Protein AF-A0A2E5HHD3-F1 (afdb_monomer_lite)

Structure (mmCIF, N/CA/C/O backbone):
data_AF-A0A2E5HHD3-F1
#
_entry.id   AF-A0A2E5HHD3-F1
#
loop_
_atom_site.group_PDB
_atom_site.id
_atom_site.type_symbol
_atom_site.label_atom_id
_atom_site.label_alt_id
_atom_site.label_comp_id
_atom_site.label_asym_id
_atom_site.label_entity_id
_atom_site.label_seq_id
_atom_site.pdbx_PDB_ins_code
_atom_site.Cartn_x
_atom_site.Cartn_y
_atom_site.Cartn_z
_atom_site.occupancy
_atom_site.B_iso_or_equiv
_atom_site.auth_seq_id
_atom_site.auth_comp_id
_atom_site.auth_asym_id
_atom_site.auth_atom_id
_atom_site.pdbx_PDB_model_num
ATOM 1 N N . MET A 1 1 ? -7.580 -8.513 5.729 1.00 60.53 1 MET A N 1
ATOM 2 C CA . MET A 1 1 ? -7.910 -9.322 6.922 1.00 60.53 1 MET A CA 1
ATOM 3 C C . MET A 1 1 ? -7.334 -8.693 8.180 1.00 60.53 1 MET A C 1
ATOM 5 O O . MET A 1 1 ? -8.120 -8.177 8.953 1.00 60.53 1 MET A O 1
ATOM 9 N N . THR A 1 2 ? -6.011 -8.595 8.335 1.00 68.81 2 THR A N 1
ATOM 10 C CA . THR A 1 2 ? -5.337 -8.067 9.544 1.00 68.81 2 THR A CA 1
ATOM 11 C C . THR A 1 2 ? -5.834 -6.692 10.011 1.00 68.81 2 THR A C 1
ATOM 13 O O . THR A 1 2 ? -6.089 -6.517 11.195 1.00 68.81 2 THR A O 1
ATOM 16 N N . ILE A 1 3 ? -6.049 -5.747 9.085 1.00 67.31 3 ILE A N 1
ATOM 17 C CA . ILE A 1 3 ? -6.552 -4.393 9.398 1.00 67.31 3 ILE A CA 1
ATOM 18 C C . ILE A 1 3 ? -8.020 -4.414 9.868 1.00 67.31 3 ILE A C 1
ATOM 20 O O . ILE A 1 3 ? -8.420 -3.641 10.738 1.00 67.31 3 ILE A O 1
ATOM 24 N N . CYS A 1 4 ? -8.834 -5.316 9.312 1.00 62.75 4 CYS A N 1
ATOM 25 C CA . CYS A 1 4 ? -10.230 -5.484 9.715 1.00 62.75 4 CYS A CA 1
ATOM 26 C C . CYS A 1 4 ? -10.314 -6.075 11.126 1.00 62.75 4 CYS A C 1
ATOM 28 O O . CYS A 1 4 ? -11.104 -5.598 11.934 1.00 62.75 4 CYS A O 1
ATOM 30 N N . THR A 1 5 ? -9.470 -7.067 11.439 1.00 65.81 5 THR A N 1
ATOM 31 C CA . THR A 1 5 ? -9.431 -7.702 12.763 1.00 65.81 5 THR A CA 1
ATOM 32 C C . THR A 1 5 ? -8.942 -6.741 13.839 1.00 65.81 5 THR A C 1
ATOM 34 O O . THR A 1 5 ? -9.554 -6.661 14.896 1.00 65.81 5 THR A O 1
ATOM 37 N N . SER A 1 6 ? -7.886 -5.967 13.573 1.00 64.50 6 SER A N 1
ATOM 38 C CA . SER A 1 6 ? -7.376 -4.973 14.526 1.00 64.50 6 SER A CA 1
ATOM 39 C C . SER A 1 6 ? -8.392 -3.875 14.824 1.00 64.50 6 SER A C 1
ATOM 41 O O . SER A 1 6 ? -8.491 -3.427 15.962 1.00 64.50 6 SER A O 1
ATOM 43 N N . LEU A 1 7 ? -9.171 -3.458 13.822 1.00 63.56 7 LEU A N 1
ATOM 44 C CA . LEU A 1 7 ? -10.168 -2.424 14.045 1.00 63.56 7 LEU A CA 1
ATOM 45 C C . LEU A 1 7 ? -11.451 -2.965 14.693 1.00 63.56 7 LEU A C 1
ATOM 47 O O . LEU A 1 7 ? -12.044 -2.279 15.520 1.00 63.56 7 LEU A O 1
ATOM 51 N N . ALA A 1 8 ? -11.827 -4.217 14.417 1.00 62.44 8 ALA A N 1
ATOM 52 C CA . ALA A 1 8 ? -12.852 -4.919 15.193 1.00 62.44 8 ALA A CA 1
ATOM 53 C C . ALA A 1 8 ? -12.463 -5.054 16.680 1.00 62.44 8 ALA A C 1
ATOM 55 O O . ALA A 1 8 ? -13.333 -5.083 17.544 1.00 62.44 8 ALA A O 1
ATOM 56 N N . LEU A 1 9 ? -11.159 -5.077 16.975 1.00 64.69 9 LEU A N 1
ATOM 57 C CA . LEU A 1 9 ? -10.601 -5.075 18.327 1.00 64.69 9 LEU A CA 1
ATOM 58 C C . LEU A 1 9 ? -10.485 -3.666 18.952 1.00 64.69 9 LEU A C 1
ATOM 60 O O . LEU A 1 9 ? -9.997 -3.543 20.071 1.00 64.69 9 LEU A O 1
ATOM 64 N N . GLY A 1 10 ? -10.910 -2.605 18.249 1.00 62.81 10 GLY A N 1
ATOM 65 C CA . GLY A 1 10 ? -10.882 -1.217 18.734 1.00 62.81 10 GLY A CA 1
ATOM 66 C C . GLY A 1 10 ? -9.527 -0.506 18.613 1.00 62.81 10 GLY A C 1
ATOM 67 O O . GLY A 1 10 ? -9.355 0.583 19.157 1.00 62.81 10 GLY A O 1
ATOM 68 N N . ILE A 1 11 ? -8.558 -1.095 17.908 1.00 62.47 11 ILE A N 1
ATOM 69 C CA . ILE A 1 11 ? -7.217 -0.523 17.727 1.00 62.47 11 ILE A CA 1
ATOM 70 C C . ILE A 1 11 ? -7.255 0.521 16.603 1.00 62.47 11 ILE A C 1
ATOM 72 O O . ILE A 1 11 ? -7.867 0.305 15.554 1.00 62.47 11 ILE A O 1
ATOM 76 N N . SER A 1 12 ? -6.574 1.653 16.811 1.00 66.56 12 SER A N 1
ATOM 77 C CA . SER A 1 12 ? -6.488 2.738 15.830 1.00 66.56 12 SER A CA 1
ATOM 78 C C . SER A 1 12 ? -5.977 2.230 14.477 1.00 66.56 12 SER A C 1
ATOM 80 O O . SER A 1 12 ? -4.943 1.563 14.384 1.00 66.56 12 SER A O 1
ATOM 82 N N . GLY A 1 13 ? -6.689 2.579 13.400 1.00 65.81 13 GLY A N 1
ATOM 83 C CA . GLY A 1 13 ? -6.385 2.154 12.029 1.00 65.81 13 GLY A CA 1
ATOM 84 C C . GLY A 1 13 ? -4.950 2.438 11.576 1.00 65.81 13 GLY A C 1
ATOM 85 O O . GLY A 1 13 ? -4.408 1.737 10.720 1.00 65.81 13 GLY A O 1
ATOM 86 N N . LYS A 1 14 ? -4.317 3.440 12.191 1.00 68.44 14 LYS A N 1
ATOM 87 C CA . LYS A 1 14 ? -2.946 3.868 11.915 1.00 68.44 14 LYS A CA 1
ATOM 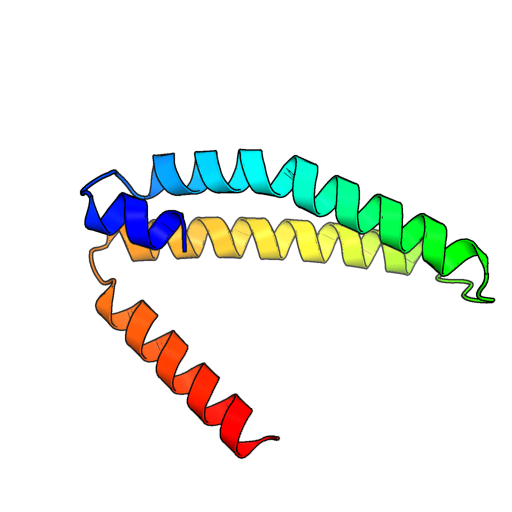88 C C . LYS A 1 14 ? -1.892 2.840 12.314 1.00 68.44 14 LYS A C 1
ATOM 90 O O . LYS A 1 14 ? -0.956 2.606 11.546 1.00 68.44 14 LYS A O 1
ATOM 95 N N . ASP A 1 15 ? -2.057 2.200 13.466 1.00 70.38 15 ASP A N 1
ATOM 96 C CA . ASP A 1 15 ? -1.105 1.197 13.953 1.00 70.38 15 ASP A CA 1
ATOM 97 C C . ASP A 1 15 ? -1.264 -0.124 13.202 1.00 70.38 15 ASP A C 1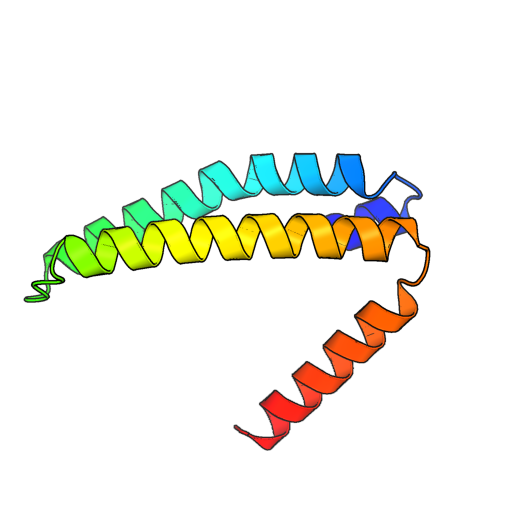
ATOM 99 O O . ASP A 1 15 ? -0.276 -0.736 12.793 1.00 70.38 15 ASP A O 1
ATOM 103 N N . ALA A 1 16 ? -2.506 -0.497 12.896 1.00 71.81 16 ALA A N 1
ATOM 104 C CA . ALA A 1 16 ? -2.816 -1.644 12.052 1.00 71.81 16 ALA A CA 1
ATOM 105 C C . ALA A 1 16 ? -2.195 -1.533 10.651 1.00 71.81 16 ALA A C 1
ATOM 107 O O . ALA A 1 16 ? -1.593 -2.485 10.147 1.00 71.81 16 ALA A O 1
ATOM 108 N N . ALA A 1 17 ? -2.307 -0.356 10.029 1.00 72.75 17 ALA A N 1
ATOM 109 C CA . ALA A 1 17 ? -1.716 -0.077 8.727 1.00 72.75 17 ALA A CA 1
ATOM 110 C C . ALA A 1 17 ? -0.186 -0.166 8.765 1.00 72.75 17 ALA A C 1
ATOM 112 O O . ALA A 1 17 ? 0.403 -0.801 7.892 1.00 72.75 17 ALA A O 1
ATOM 113 N N . LYS A 1 18 ? 0.459 0.406 9.792 1.00 76.50 18 LYS A N 1
ATOM 114 C CA . LYS A 1 18 ? 1.913 0.296 9.996 1.00 76.50 18 LYS A CA 1
ATOM 115 C C . LYS A 1 18 ? 2.366 -1.157 10.107 1.00 76.50 18 LYS A C 1
ATOM 117 O O . LYS A 1 18 ? 3.326 -1.541 9.443 1.00 76.50 18 LYS A O 1
ATOM 122 N N . PHE A 1 19 ? 1.664 -1.958 10.904 1.00 76.94 19 PHE A N 1
ATOM 123 C CA . PHE A 1 19 ? 1.980 -3.373 11.084 1.00 76.94 19 PHE A CA 1
ATOM 124 C C . PHE A 1 19 ? 1.827 -4.149 9.771 1.00 76.94 19 PHE A C 1
ATOM 126 O O . PHE A 1 19 ? 2.710 -4.911 9.384 1.00 76.94 19 PHE A 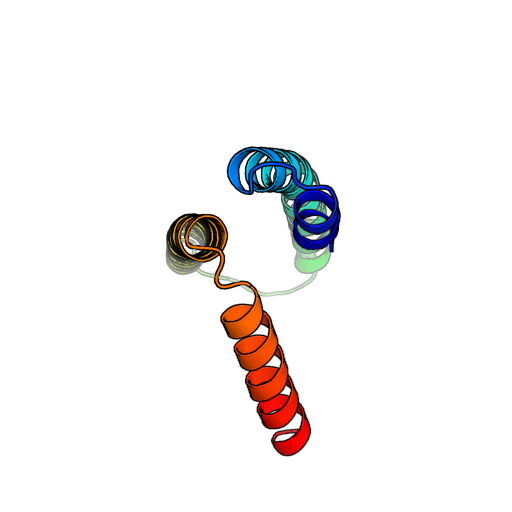O 1
ATOM 133 N N . SER A 1 20 ? 0.740 -3.893 9.036 1.00 80.19 20 SER A N 1
ATOM 134 C CA . SER A 1 20 ? 0.503 -4.503 7.728 1.00 80.19 20 SER A CA 1
ATOM 135 C C . SER A 1 20 ? 1.549 -4.088 6.694 1.00 80.19 20 SER A C 1
ATOM 137 O O . SER A 1 20 ? 1.921 -4.909 5.863 1.00 80.19 20 SER A O 1
ATOM 139 N N . PHE A 1 21 ? 2.043 -2.847 6.740 1.00 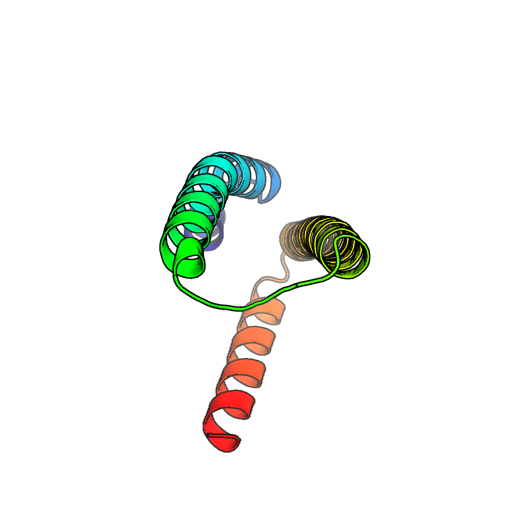79.88 21 PHE A N 1
ATOM 140 C CA . PHE A 1 21 ? 3.095 -2.368 5.844 1.00 79.88 21 PHE A CA 1
ATOM 141 C C . PHE A 1 21 ? 4.434 -3.046 6.147 1.00 79.88 21 PHE A C 1
ATOM 143 O O . PHE A 1 21 ? 5.105 -3.509 5.228 1.00 79.88 21 PHE A O 1
ATOM 150 N N . LEU A 1 22 ? 4.786 -3.181 7.432 1.00 82.75 22 LEU A N 1
ATOM 151 C CA . LEU A 1 22 ? 5.988 -3.902 7.861 1.00 82.75 22 LEU A CA 1
ATOM 152 C C . LEU A 1 22 ? 5.987 -5.357 7.382 1.00 82.75 22 LEU A C 1
ATOM 154 O O . LEU A 1 22 ? 7.031 -5.871 7.006 1.00 82.75 22 LEU A O 1
ATOM 158 N N . LEU A 1 23 ? 4.816 -5.999 7.385 1.00 84.38 23 LEU A N 1
ATOM 159 C CA . LEU A 1 23 ? 4.621 -7.375 6.924 1.00 84.38 23 LEU A CA 1
ATOM 160 C C . LEU A 1 23 ? 4.585 -7.468 5.386 1.00 84.38 23 LEU A C 1
ATOM 162 O O . LEU A 1 23 ? 5.076 -8.433 4.803 1.00 84.38 23 LEU A O 1
ATOM 166 N N . ALA A 1 24 ? 4.051 -6.446 4.714 1.00 83.88 24 ALA A N 1
ATOM 167 C CA . ALA A 1 24 ? 3.991 -6.379 3.259 1.00 83.88 24 ALA A CA 1
ATOM 168 C C . ALA A 1 24 ? 5.377 -6.218 2.619 1.00 83.88 24 ALA A C 1
ATOM 170 O O . ALA A 1 24 ? 5.620 -6.815 1.578 1.00 83.88 24 ALA A O 1
ATOM 171 N N . ILE A 1 25 ? 6.302 -5.470 3.232 1.00 86.62 25 ILE A N 1
ATOM 172 C CA . ILE A 1 25 ? 7.664 -5.276 2.702 1.00 86.62 25 ILE A CA 1
ATOM 173 C C . ILE A 1 25 ? 8.390 -6.612 2.429 1.00 86.62 25 ILE A C 1
ATOM 175 O O . ILE A 1 25 ? 8.795 -6.821 1.283 1.00 86.62 25 ILE A O 1
ATOM 179 N N . PRO A 1 26 ? 8.558 -7.537 3.399 1.00 84.75 26 PRO A N 1
ATOM 180 C CA . PRO A 1 26 ? 9.228 -8.811 3.156 1.00 84.75 26 PRO A CA 1
ATOM 181 C C . PRO A 1 26 ? 8.420 -9.725 2.229 1.00 84.75 26 PRO A C 1
ATOM 183 O O . PRO A 1 26 ? 9.013 -10.413 1.403 1.00 84.75 26 PRO A O 1
ATOM 186 N N . ALA A 1 27 ? 7.085 -9.701 2.304 1.00 87.94 27 ALA A N 1
ATOM 187 C CA . ALA A 1 27 ? 6.230 -10.507 1.434 1.00 87.94 27 ALA A CA 1
ATOM 188 C C . ALA A 1 27 ? 6.333 -10.082 -0.042 1.00 87.94 27 ALA A C 1
ATOM 190 O O . ALA A 1 27 ? 6.563 -10.919 -0.911 1.00 87.94 27 ALA A O 1
ATOM 191 N N . ILE A 1 28 ? 6.217 -8.780 -0.325 1.00 86.31 28 ILE A N 1
ATOM 192 C CA . ILE A 1 28 ? 6.335 -8.209 -1.674 1.00 86.31 28 ILE A CA 1
ATOM 193 C C . ILE A 1 28 ? 7.761 -8.383 -2.194 1.00 86.31 28 ILE A C 1
ATOM 195 O O . ILE A 1 28 ? 7.942 -8.764 -3.347 1.00 86.31 28 ILE A O 1
ATOM 199 N N . SER A 1 29 ? 8.773 -8.151 -1.354 1.00 84.94 29 SER A N 1
ATOM 200 C CA . SER A 1 29 ? 10.175 -8.327 -1.755 1.00 84.94 29 SER A CA 1
ATOM 201 C C . SER A 1 29 ? 10.481 -9.789 -2.087 1.00 84.94 29 SER A C 1
ATOM 203 O O . SER A 1 29 ? 11.114 -10.061 -3.102 1.00 84.94 29 SER A O 1
ATOM 205 N N . GLY A 1 30 ? 9.989 -10.736 -1.281 1.00 86.19 30 GLY A N 1
ATOM 206 C CA . GLY A 1 30 ? 10.121 -12.168 -1.546 1.00 86.19 30 GLY A CA 1
ATOM 207 C C . GLY A 1 30 ? 9.390 -12.603 -2.817 1.00 86.19 30 GLY A C 1
ATOM 208 O O . GLY A 1 30 ? 9.980 -13.282 -3.652 1.00 86.19 30 GLY A O 1
ATOM 209 N N . ALA A 1 31 ? 8.142 -12.166 -3.006 1.00 85.44 31 ALA A N 1
ATOM 210 C CA . ALA A 1 31 ? 7.363 -12.458 -4.210 1.00 85.44 31 ALA A CA 1
ATOM 211 C C . ALA A 1 31 ? 8.010 -11.872 -5.475 1.00 85.44 31 ALA A C 1
ATOM 213 O O . ALA A 1 31 ? 8.116 -12.559 -6.487 1.00 85.44 31 ALA A O 1
ATOM 214 N N . GLY A 1 32 ? 8.498 -10.630 -5.404 1.00 84.19 32 GLY A N 1
ATOM 215 C CA . GLY A 1 32 ? 9.218 -9.982 -6.498 1.00 84.19 32 GLY A CA 1
ATOM 216 C C . GLY A 1 32 ? 10.524 -10.697 -6.842 1.00 84.19 32 GLY A C 1
ATOM 217 O O . GLY A 1 32 ? 10.817 -10.892 -8.018 1.00 84.19 32 GLY A O 1
ATOM 218 N N . LEU A 1 33 ? 11.279 -11.149 -5.835 1.00 84.19 33 LEU A N 1
ATOM 219 C CA . LEU A 1 33 ? 12.502 -11.925 -6.045 1.00 84.19 33 LEU A CA 1
ATOM 220 C C . LEU A 1 33 ? 12.199 -13.277 -6.706 1.00 84.19 33 LEU A C 1
ATOM 222 O O . LEU A 1 33 ? 12.885 -13.660 -7.649 1.00 84.19 33 LEU A O 1
ATOM 226 N N . LEU A 1 34 ? 11.151 -13.970 -6.254 1.00 84.38 34 LEU A N 1
ATOM 227 C CA . LEU A 1 34 ? 10.718 -15.244 -6.826 1.00 84.38 34 LEU A CA 1
ATOM 228 C C . LEU A 1 34 ? 10.281 -15.080 -8.289 1.00 84.38 34 LEU A C 1
ATOM 230 O O . LEU A 1 34 ? 10.725 -15.830 -9.151 1.00 84.38 34 LEU A O 1
ATOM 234 N N . MET A 1 35 ? 9.479 -14.052 -8.579 1.00 79.56 35 MET A N 1
ATOM 235 C CA . MET A 1 35 ? 9.006 -13.739 -9.929 1.00 79.56 35 MET A CA 1
ATOM 236 C C . MET A 1 35 ? 10.157 -13.334 -10.861 1.00 79.56 35 MET A C 1
ATOM 238 O O . MET A 1 35 ? 10.179 -13.724 -12.024 1.00 79.56 35 MET A O 1
ATOM 242 N N . ALA A 1 36 ? 11.156 -12.611 -10.347 1.00 76.31 36 ALA A N 1
ATOM 243 C CA . ALA A 1 36 ? 12.358 -12.266 -11.101 1.00 76.31 36 ALA A CA 1
ATOM 244 C C . ALA A 1 36 ? 13.245 -13.489 -11.401 1.00 76.31 36 ALA A C 1
ATOM 246 O O . ALA A 1 36 ? 13.889 -13.532 -12.449 1.00 76.31 36 ALA A O 1
ATOM 247 N N . LEU A 1 37 ? 13.295 -14.476 -10.500 1.00 77.75 37 LEU A N 1
ATOM 248 C CA . LEU A 1 37 ? 13.993 -15.744 -10.737 1.00 77.75 37 LEU A CA 1
ATOM 249 C C . LEU A 1 37 ? 13.258 -16.611 -11.767 1.00 77.75 37 LEU A C 1
ATOM 251 O O . LEU A 1 37 ? 13.917 -17.205 -12.616 1.00 77.75 37 LEU A O 1
ATOM 255 N N . ASP A 1 38 ? 11.926 -16.629 -11.729 1.00 74.06 38 ASP A N 1
ATOM 256 C CA . ASP A 1 38 ? 11.070 -17.358 -12.674 1.00 74.06 38 ASP A CA 1
ATOM 257 C C . ASP A 1 38 ? 11.129 -16.756 -14.095 1.00 74.06 38 ASP A C 1
ATOM 259 O O . ASP A 1 38 ? 11.291 -17.464 -15.089 1.00 74.06 38 ASP A O 1
ATOM 263 N N . MET A 1 39 ? 11.147 -15.421 -14.206 1.00 67.81 39 MET A N 1
ATOM 264 C CA . MET A 1 39 ? 11.225 -14.705 -15.488 1.00 67.81 39 MET A CA 1
ATOM 265 C C . MET A 1 39 ? 12.570 -14.835 -16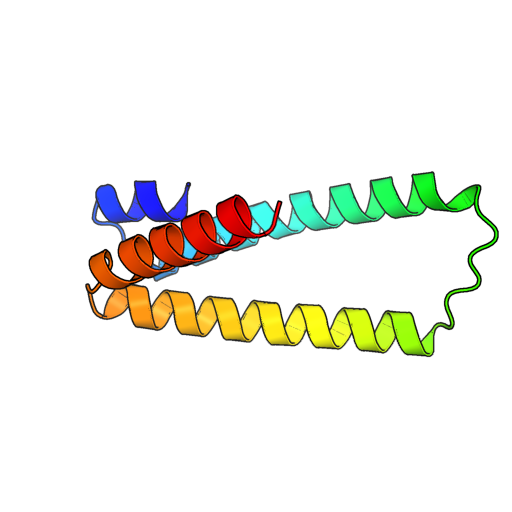.223 1.00 67.81 39 MET A C 1
ATOM 267 O O . MET A 1 39 ? 12.632 -14.524 -17.414 1.00 67.81 39 MET A O 1
ATOM 271 N N . LYS A 1 40 ? 13.645 -15.315 -15.577 1.00 58.91 40 LYS A N 1
ATOM 272 C CA . LYS A 1 40 ? 14.971 -15.476 -16.215 1.00 58.91 40 LYS A CA 1
ATOM 273 C C . LYS A 1 40 ? 14.987 -16.448 -17.406 1.00 58.91 40 LYS A C 1
ATOM 275 O O . LYS A 1 40 ? 15.960 -16.440 -18.155 1.00 58.91 40 LYS A O 1
ATOM 280 N N . GLY A 1 41 ? 13.946 -17.264 -17.595 1.00 59.00 41 GLY A N 1
ATOM 281 C CA . GLY A 1 41 ? 13.810 -18.180 -18.734 1.00 59.00 41 GLY A CA 1
ATOM 282 C C . GLY A 1 41 ? 13.095 -17.611 -19.971 1.00 59.00 41 GLY A C 1
ATOM 283 O O . GLY A 1 41 ? 13.051 -18.292 -20.993 1.00 59.00 41 GLY A O 1
ATOM 284 N N . GLY A 1 42 ? 12.520 -16.403 -19.909 1.00 59.06 42 GLY A N 1
ATOM 285 C CA . GLY A 1 42 ? 11.689 -15.838 -20.982 1.00 59.06 42 GLY A CA 1
ATOM 286 C C . GLY A 1 42 ? 12.359 -14.687 -21.752 1.00 59.06 42 GLY A C 1
ATOM 287 O O . GLY A 1 42 ? 12.999 -13.835 -21.133 1.00 59.06 42 GLY A O 1
ATOM 288 N N . PRO A 1 43 ? 12.187 -14.582 -23.086 1.00 53.56 43 PRO A N 1
ATOM 289 C CA . PRO A 1 43 ? 12.725 -13.489 -23.895 1.00 53.56 43 PRO A CA 1
ATOM 290 C C . PRO A 1 43 ? 11.850 -12.239 -23.735 1.00 53.56 43 PRO A C 1
ATOM 292 O O . PRO A 1 43 ? 11.104 -11.860 -24.632 1.00 53.56 43 PRO A O 1
ATOM 295 N N . ILE A 1 44 ? 11.897 -11.605 -22.567 1.00 60.94 44 ILE A N 1
ATOM 296 C CA . ILE A 1 44 ? 11.105 -10.407 -22.285 1.00 60.94 44 ILE A CA 1
ATOM 297 C C . ILE A 1 44 ? 12.080 -9.256 -22.060 1.00 60.94 44 ILE A C 1
ATOM 299 O O . ILE A 1 44 ? 12.518 -8.981 -20.945 1.00 60.94 44 ILE A O 1
ATOM 303 N N . SER A 1 45 ? 12.455 -8.587 -23.150 1.00 63.03 45 SER A N 1
ATOM 304 C CA . SER A 1 45 ? 13.201 -7.329 -23.089 1.00 63.03 45 SER A CA 1
ATOM 305 C C . SER A 1 45 ? 12.235 -6.217 -22.677 1.00 63.03 45 SER A C 1
ATOM 307 O O . SER A 1 45 ? 11.740 -5.460 -23.507 1.00 63.03 45 SER A O 1
ATOM 309 N N . ILE A 1 46 ? 11.882 -6.169 -21.389 1.00 69.38 46 ILE A N 1
ATOM 310 C CA . ILE A 1 46 ? 11.137 -5.034 -20.843 1.00 69.38 46 ILE A CA 1
ATOM 311 C C . ILE A 1 46 ? 12.119 -3.857 -20.800 1.00 69.38 46 ILE A C 1
ATOM 313 O O . ILE A 1 46 ? 13.140 -3.950 -20.110 1.00 69.38 46 ILE A O 1
ATOM 317 N N . PRO A 1 47 ? 11.866 -2.751 -21.518 1.00 77.75 47 PRO A N 1
ATOM 318 C CA . PRO A 1 47 ? 12.744 -1.596 -21.470 1.00 77.75 47 PRO A CA 1
ATOM 319 C C . PRO A 1 47 ? 12.780 -1.035 -20.045 1.00 77.75 47 PRO A C 1
ATOM 321 O O . PRO A 1 47 ? 11.746 -0.867 -19.392 1.00 77.75 47 PRO A O 1
ATOM 324 N N . ILE A 1 48 ? 13.986 -0.708 -19.572 1.00 77.50 48 ILE A N 1
ATOM 325 C CA . ILE A 1 48 ? 14.240 -0.193 -18.213 1.00 77.50 48 ILE A CA 1
ATOM 326 C C . ILE A 1 48 ? 13.339 1.010 -17.882 1.00 77.50 48 ILE A C 1
ATOM 328 O O . ILE A 1 48 ? 12.902 1.174 -16.744 1.00 77.50 48 ILE A O 1
ATOM 332 N N . THR A 1 49 ? 12.994 1.815 -18.886 1.00 81.81 49 THR A N 1
ATOM 333 C CA . THR A 1 49 ? 12.071 2.950 -18.783 1.00 81.81 49 THR A CA 1
ATOM 334 C C . THR A 1 49 ? 10.667 2.547 -18.328 1.00 81.81 49 THR A C 1
ATOM 336 O O . THR A 1 49 ? 10.099 3.210 -17.462 1.00 81.81 49 THR A O 1
ATOM 339 N N . GLN A 1 50 ? 10.107 1.456 -18.861 1.00 83.50 50 GLN A N 1
ATOM 340 C CA . GLN A 1 50 ? 8.792 0.959 -18.439 1.00 83.50 50 GLN A CA 1
ATOM 341 C C . GLN A 1 50 ? 8.846 0.361 -17.035 1.00 83.50 50 GLN A C 1
ATOM 343 O O . GLN A 1 50 ? 7.924 0.581 -16.254 1.00 83.50 50 GLN A O 1
ATOM 348 N N . LEU A 1 51 ? 9.937 -0.325 -16.683 1.00 82.06 51 LEU A N 1
ATOM 349 C CA . LEU A 1 51 ? 10.108 -0.880 -15.341 1.00 82.06 51 LEU A CA 1
ATOM 350 C C . LEU A 1 51 ? 10.182 0.228 -14.279 1.00 82.06 51 LEU A C 1
ATOM 352 O O . LEU A 1 51 ? 9.513 0.142 -13.252 1.00 82.06 51 LEU A O 1
ATOM 356 N N . MET A 1 52 ? 10.927 1.304 -14.550 1.00 83.38 52 MET A N 1
ATOM 357 C CA . MET A 1 52 ? 10.985 2.482 -13.678 1.00 83.38 52 MET A CA 1
ATOM 358 C C . MET A 1 52 ? 9.627 3.182 -13.557 1.00 83.38 52 MET A C 1
ATOM 360 O O . MET A 1 52 ? 9.205 3.511 -12.449 1.00 83.38 52 MET A O 1
ATOM 364 N N . ALA A 1 53 ? 8.903 3.363 -14.666 1.00 87.94 53 ALA A N 1
ATOM 365 C CA . ALA A 1 53 ? 7.569 3.961 -14.641 1.00 87.94 53 ALA A CA 1
ATOM 366 C C . ALA A 1 53 ? 6.563 3.103 -13.848 1.00 87.94 53 ALA A C 1
ATOM 368 O O . ALA A 1 53 ? 5.802 3.626 -13.029 1.00 87.94 53 ALA A O 1
ATOM 369 N N . ALA A 1 54 ? 6.589 1.7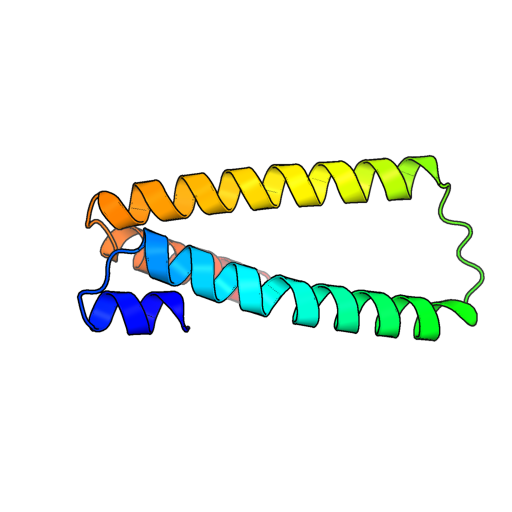80 -14.030 1.00 85.50 54 ALA A N 1
ATOM 370 C CA . ALA A 1 54 ? 5.769 0.840 -13.271 1.00 85.50 54 ALA A CA 1
ATOM 371 C C . ALA A 1 54 ? 6.106 0.883 -11.772 1.00 85.50 54 ALA A C 1
ATOM 373 O O . ALA A 1 54 ? 5.207 0.957 -10.937 1.00 85.50 54 ALA A O 1
ATOM 374 N N . PHE A 1 55 ? 7.391 0.934 -11.419 1.00 86.25 55 PHE A N 1
ATOM 375 C CA . PHE A 1 55 ? 7.827 1.016 -10.028 1.00 86.25 55 PHE A CA 1
ATOM 376 C C . PHE A 1 55 ? 7.337 2.302 -9.345 1.00 86.25 55 PHE A C 1
ATOM 378 O O . PHE A 1 55 ? 6.726 2.251 -8.277 1.00 86.25 55 PHE A O 1
ATOM 385 N N . ILE A 1 56 ? 7.532 3.457 -9.991 1.00 92.00 56 ILE A N 1
ATOM 386 C CA . ILE A 1 56 ? 7.116 4.765 -9.463 1.00 92.00 56 ILE A CA 1
ATOM 387 C C . ILE A 1 56 ? 5.591 4.861 -9.366 1.00 92.00 56 ILE A C 1
ATOM 389 O O . ILE A 1 56 ? 5.065 5.346 -8.359 1.00 92.00 56 ILE A O 1
ATOM 393 N N . SER A 1 57 ? 4.872 4.395 -10.390 1.00 91.81 57 SER A N 1
ATOM 394 C CA . SER A 1 57 ? 3.406 4.412 -10.392 1.00 91.81 57 SER A CA 1
ATOM 395 C C . SER A 1 57 ? 2.839 3.519 -9.290 1.00 91.81 57 SER A C 1
ATOM 397 O O . SER A 1 57 ? 2.004 3.981 -8.514 1.00 91.81 57 SER A O 1
ATOM 399 N N . SER A 1 58 ? 3.352 2.296 -9.132 1.00 87.44 58 SER A N 1
ATOM 400 C CA . SER A 1 58 ? 2.899 1.368 -8.096 1.00 87.44 58 SER A CA 1
ATOM 401 C C . SER A 1 58 ? 3.211 1.886 -6.690 1.00 87.44 58 SER A C 1
ATOM 403 O O . SER A 1 58 ? 2.369 1.786 -5.797 1.00 87.44 58 SER A O 1
ATOM 405 N N . PHE A 1 59 ? 4.381 2.502 -6.490 1.00 86.94 59 PHE A N 1
ATOM 406 C CA . PHE A 1 59 ? 4.736 3.142 -5.223 1.00 86.94 59 PHE A CA 1
ATOM 407 C C . PHE A 1 59 ? 3.802 4.315 -4.893 1.00 86.94 59 PHE A C 1
ATOM 409 O O . PHE A 1 59 ? 3.269 4.403 -3.785 1.00 86.94 59 PHE A O 1
ATOM 416 N N . SER A 1 60 ? 3.550 5.189 -5.869 1.00 91.94 60 SER A N 1
ATOM 417 C CA . SER A 1 60 ? 2.701 6.372 -5.690 1.00 91.94 60 SER A CA 1
ATOM 418 C C . SER A 1 60 ? 1.246 5.989 -5.420 1.00 91.94 60 SER A C 1
ATOM 420 O O . SER A 1 60 ? 0.648 6.461 -4.452 1.00 91.94 60 SER A O 1
ATOM 422 N N . VAL A 1 61 ? 0.681 5.088 -6.231 1.00 92.62 61 VAL A N 1
ATOM 423 C CA . VAL A 1 61 ? -0.695 4.594 -6.071 1.00 92.62 61 VAL A CA 1
ATOM 424 C C . VAL A 1 61 ? -0.849 3.844 -4.750 1.00 92.62 61 VAL A C 1
ATOM 426 O O . VAL A 1 61 ? -1.843 4.052 -4.053 1.00 92.62 61 VAL A O 1
ATOM 429 N N . GLY A 1 62 ? 0.137 3.032 -4.360 1.00 87.38 62 GLY A N 1
ATOM 430 C CA . GLY A 1 62 ? 0.143 2.336 -3.075 1.00 87.38 62 GLY A CA 1
ATOM 431 C C . GLY A 1 62 ? 0.114 3.300 -1.886 1.00 87.38 62 GLY A C 1
ATOM 432 O O . GLY A 1 62 ? -0.714 3.147 -0.987 1.00 87.38 62 GLY A O 1
ATOM 433 N N . TYR A 1 63 ? 0.956 4.339 -1.904 1.00 85.44 63 TYR A N 1
ATOM 434 C CA . TYR A 1 63 ? 0.995 5.348 -0.842 1.00 85.44 63 TYR A CA 1
ATOM 435 C C . TYR A 1 63 ? -0.305 6.159 -0.752 1.00 85.44 63 TYR A C 1
ATOM 437 O O . TYR A 1 63 ? -0.852 6.345 0.339 1.00 85.44 63 TYR A O 1
ATOM 445 N N . ILE A 1 64 ? -0.832 6.610 -1.895 1.00 88.25 64 ILE A N 1
ATOM 446 C CA . ILE A 1 64 ? -2.097 7.353 -1.960 1.00 88.25 64 ILE A CA 1
ATOM 447 C C . ILE A 1 64 ? -3.243 6.489 -1.432 1.00 88.25 64 ILE A C 1
ATOM 449 O O . ILE A 1 64 ? -3.991 6.944 -0.567 1.00 88.25 64 ILE A O 1
ATOM 453 N N . SER A 1 65 ? -3.340 5.239 -1.892 1.00 85.81 65 SER A N 1
ATOM 454 C CA . SER A 1 65 ? -4.379 4.296 -1.464 1.00 85.81 65 SER A CA 1
ATOM 455 C C . SER A 1 65 ? -4.330 4.055 0.040 1.00 85.81 65 SER A C 1
ATOM 457 O O . SER A 1 65 ? -5.370 4.059 0.694 1.00 85.81 65 SER A O 1
ATOM 459 N N . LEU A 1 66 ? -3.130 3.920 0.613 1.00 81.44 66 LEU A N 1
ATOM 460 C CA . LEU A 1 66 ? -2.958 3.746 2.052 1.00 81.44 66 LEU A CA 1
ATOM 461 C C . LEU A 1 66 ? -3.441 4.970 2.836 1.00 81.44 66 LEU A C 1
ATOM 463 O O . LEU A 1 66 ? -4.190 4.829 3.802 1.00 81.44 66 LEU A O 1
ATOM 467 N N . LYS A 1 67 ? -3.043 6.175 2.412 1.00 81.81 67 LYS A N 1
ATOM 468 C CA . LYS A 1 67 ? -3.459 7.429 3.055 1.00 81.81 67 LYS A CA 1
ATOM 469 C C . LYS A 1 67 ? -4.976 7.616 2.989 1.00 81.81 67 LYS A C 1
ATOM 471 O O . LYS A 1 67 ? -5.590 8.026 3.972 1.00 81.81 67 LYS A O 1
ATOM 476 N N . TRP A 1 68 ? -5.580 7.301 1.846 1.00 83.38 68 TRP A N 1
ATOM 477 C CA . TRP A 1 68 ? -7.028 7.353 1.657 1.00 83.38 68 TRP A CA 1
ATOM 478 C C . TRP A 1 68 ? -7.758 6.343 2.538 1.00 83.38 68 TRP A C 1
ATOM 480 O O . TRP A 1 68 ? -8.723 6.702 3.211 1.00 83.38 68 TRP A O 1
ATOM 490 N N . LEU A 1 69 ? -7.266 5.103 2.578 1.00 78.69 69 LEU A N 1
ATOM 491 C CA . LEU A 1 69 ? -7.824 4.044 3.409 1.00 78.69 69 LEU A CA 1
ATOM 492 C C . LEU A 1 69 ? -7.798 4.440 4.888 1.00 78.69 69 LEU A C 1
ATOM 494 O O . LEU A 1 69 ? -8.813 4.297 5.558 1.00 78.69 69 LEU A O 1
ATOM 498 N N . LEU A 1 70 ? -6.677 4.988 5.368 1.00 76.62 70 LEU A N 1
ATOM 499 C CA . LEU A 1 70 ? -6.518 5.492 6.735 1.00 76.62 70 LEU A CA 1
ATOM 500 C C . LEU A 1 70 ? -7.527 6.592 7.077 1.00 76.62 70 LEU A C 1
ATOM 502 O O . LEU A 1 70 ? -8.209 6.488 8.092 1.00 76.62 70 LEU A O 1
ATOM 506 N N . GLY A 1 71 ? -7.683 7.596 6.209 1.00 75.44 71 GLY A N 1
ATOM 507 C CA . GLY A 1 71 ? -8.649 8.678 6.429 1.00 75.44 71 GLY A CA 1
ATOM 508 C C . GLY A 1 71 ? -10.108 8.204 6.410 1.00 75.44 71 GLY A C 1
ATOM 509 O O . GLY A 1 71 ? -10.939 8.692 7.182 1.00 75.44 71 GLY A O 1
ATOM 510 N N . LEU A 1 72 ? -10.429 7.216 5.567 1.00 74.75 72 LEU A N 1
ATOM 511 C CA . LEU A 1 72 ? -11.749 6.583 5.543 1.00 74.75 72 LEU A CA 1
ATOM 512 C C . LEU A 1 72 ? -12.008 5.766 6.821 1.00 74.75 72 LEU A C 1
ATOM 514 O O . LEU A 1 72 ? -13.128 5.776 7.336 1.00 74.75 72 LEU A O 1
ATOM 518 N N . LEU A 1 73 ? -10.965 5.106 7.335 1.00 71.38 73 LEU A N 1
ATOM 519 C CA . LEU A 1 73 ? -10.964 4.345 8.584 1.00 71.38 73 LEU A CA 1
ATOM 520 C C . LEU A 1 73 ? -11.192 5.237 9.807 1.00 71.38 73 LEU A C 1
ATOM 522 O O . LEU A 1 73 ? -12.085 4.958 10.604 1.00 71.38 73 LEU A O 1
ATOM 526 N N . GLU A 1 74 ? -10.419 6.318 9.935 1.00 67.00 74 GLU A N 1
ATOM 527 C CA . GLU A 1 74 ? -10.537 7.290 11.032 1.00 67.00 74 GLU A CA 1
ATOM 528 C C . GLU A 1 74 ? -11.897 7.992 11.040 1.00 67.00 74 GLU A C 1
ATOM 530 O O . GLU A 1 74 ? -12.418 8.321 12.100 1.00 67.00 74 GLU A O 1
ATOM 535 N N . SER A 1 75 ? -12.531 8.147 9.875 1.00 66.88 75 SER A N 1
ATOM 536 C CA . SER A 1 75 ? -13.883 8.708 9.776 1.00 66.88 75 SER A CA 1
ATOM 537 C C . SER A 1 75 ? -14.989 7.780 10.316 1.00 66.88 75 SER A C 1
ATOM 539 O O . SER A 1 75 ? -16.164 8.140 10.234 1.00 66.88 75 SER A O 1
ATOM 541 N N . GLY A 1 76 ? -14.666 6.573 10.808 1.00 60.53 76 GLY A N 1
ATOM 542 C CA . GLY A 1 76 ? -15.617 5.635 11.428 1.00 60.53 76 GLY A CA 1
ATOM 543 C C . GLY A 1 76 ? -16.618 4.989 10.459 1.00 60.53 76 GLY A C 1
ATOM 544 O O . GLY A 1 76 ? -17.491 4.227 10.867 1.00 60.53 76 GLY A O 1
ATOM 545 N N . LYS A 1 77 ? -16.503 5.250 9.152 1.00 61.41 77 LYS A N 1
ATOM 546 C CA . LYS A 1 77 ? -17.458 4.811 8.118 1.00 61.41 77 LYS A CA 1
ATOM 547 C C . LYS A 1 77 ? -17.061 3.476 7.484 1.00 61.41 77 LYS A C 1
ATOM 549 O O . LYS A 1 77 ? -17.141 3.325 6.265 1.00 61.41 77 LYS A O 1
ATOM 554 N N . PHE A 1 78 ? -16.694 2.484 8.296 1.00 59.62 78 PHE A N 1
ATOM 555 C CA . PHE A 1 78 ? -16.384 1.120 7.828 1.00 59.62 78 PHE A CA 1
ATOM 556 C C . PHE A 1 78 ? -17.467 0.519 6.931 1.00 59.62 78 PHE A C 1
ATOM 558 O O . PHE A 1 78 ? -17.173 -0.212 5.987 1.00 59.62 78 PHE A O 1
ATOM 565 N N . HIS A 1 79 ? -18.719 0.898 7.178 1.00 60.41 79 HIS A N 1
ATOM 566 C CA . HIS A 1 79 ? -19.864 0.478 6.382 1.00 60.41 79 HIS A CA 1
ATOM 567 C C . HIS A 1 79 ? -19.754 0.869 4.895 1.00 60.41 79 HIS A C 1
ATOM 569 O O . HIS A 1 79 ? -20.161 0.098 4.029 1.00 60.41 79 HIS A O 1
ATOM 575 N N . ARG A 1 80 ? -19.142 2.021 4.565 1.00 66.31 80 ARG A N 1
ATOM 576 C CA . ARG A 1 80 ? -18.902 2.404 3.161 1.00 66.31 80 ARG A CA 1
ATOM 577 C C . ARG A 1 80 ? -17.883 1.498 2.479 1.00 66.31 80 ARG A C 1
ATOM 579 O O . ARG A 1 80 ? -18.027 1.227 1.292 1.00 66.31 80 ARG A O 1
ATOM 586 N N . PHE A 1 81 ? -16.874 1.033 3.213 1.00 66.81 81 PHE A N 1
ATOM 587 C CA . PHE A 1 81 ? -15.862 0.131 2.665 1.00 66.81 81 PHE A CA 1
ATOM 588 C C . PHE A 1 81 ? -16.452 -1.253 2.373 1.00 66.81 81 PHE A C 1
ATOM 590 O O . PHE A 1 81 ? -16.185 -1.827 1.321 1.00 66.81 81 PHE A O 1
ATOM 597 N N . GLY A 1 82 ? -17.322 -1.750 3.259 1.00 70.56 82 GLY A N 1
ATOM 598 C CA . GLY A 1 82 ? -18.080 -2.981 3.021 1.00 70.56 82 GLY A CA 1
ATOM 599 C C . GLY A 1 82 ? -18.949 -2.892 1.765 1.00 70.56 82 GLY A C 1
ATOM 600 O O . GLY A 1 82 ? -18.886 -3.780 0.918 1.00 70.56 82 GLY A O 1
ATOM 601 N N . TYR A 1 83 ? -19.683 -1.787 1.594 1.00 77.88 83 TYR A N 1
ATOM 602 C CA . TYR A 1 83 ? -20.505 -1.575 0.399 1.00 77.88 83 TYR A CA 1
ATOM 603 C C . TYR A 1 83 ? -19.662 -1.499 -0.883 1.00 77.88 83 TYR A C 1
ATOM 605 O O . TYR A 1 83 ? -20.027 -2.106 -1.882 1.00 77.88 83 TYR A O 1
ATOM 613 N N . TYR A 1 84 ? -18.502 -0.832 -0.838 1.00 79.31 84 TYR A N 1
ATOM 614 C CA . TYR A 1 84 ? -17.558 -0.788 -1.959 1.00 79.31 84 TYR A CA 1
ATOM 615 C C . TYR A 1 84 ? -17.027 -2.180 -2.336 1.00 79.31 84 TYR A C 1
ATOM 617 O O . TYR A 1 84 ? -16.932 -2.514 -3.512 1.00 79.31 84 TYR A O 1
ATOM 625 N N . CYS A 1 85 ? -16.712 -3.023 -1.350 1.00 79.75 85 CYS A N 1
ATOM 626 C CA . CYS A 1 85 ? -16.236 -4.382 -1.606 1.00 79.75 85 CYS A CA 1
ATOM 627 C C . CYS A 1 85 ? -17.337 -5.259 -2.233 1.00 79.75 85 CYS A C 1
ATOM 629 O O . CYS A 1 85 ? -17.069 -6.014 -3.164 1.00 79.75 85 CYS A O 1
ATOM 631 N N . ILE A 1 86 ? -18.585 -5.113 -1.764 1.00 82.81 86 ILE A N 1
ATOM 632 C CA . ILE A 1 86 ? -19.747 -5.821 -2.320 1.00 82.81 86 ILE A CA 1
ATOM 633 C C . ILE A 1 86 ? -20.011 -5.396 -3.766 1.00 82.81 86 ILE A C 1
ATOM 635 O O . ILE A 1 86 ? -20.200 -6.263 -4.616 1.00 82.81 86 ILE A O 1
ATOM 639 N N . THR A 1 87 ? -19.999 -4.095 -4.074 1.00 86.19 87 THR A N 1
ATOM 640 C CA . THR A 1 87 ? -20.243 -3.625 -5.446 1.00 86.19 87 THR A CA 1
ATOM 641 C C . THR A 1 87 ? -19.142 -4.071 -6.400 1.00 86.19 87 THR A C 1
ATOM 643 O O . THR A 1 87 ? -19.452 -4.560 -7.482 1.00 86.19 87 THR A O 1
ATOM 646 N N . VAL A 1 88 ? -17.870 -3.975 -6.002 1.00 86.12 88 VAL A N 1
ATOM 647 C CA . VAL A 1 88 ? -16.745 -4.466 -6.815 1.00 86.12 88 VAL A CA 1
ATOM 648 C C . VAL A 1 88 ? -16.832 -5.981 -7.018 1.00 86.12 88 VAL A C 1
ATOM 650 O O . VAL A 1 88 ? -16.641 -6.449 -8.136 1.00 86.12 88 VAL A O 1
ATOM 653 N N . GLY A 1 89 ? -17.179 -6.747 -5.979 1.00 85.25 89 GLY A N 1
ATOM 654 C CA . GLY A 1 89 ? -17.382 -8.194 -6.086 1.00 85.25 89 GLY A CA 1
ATOM 655 C C . GLY A 1 89 ? -18.499 -8.571 -7.064 1.00 85.25 89 GLY A C 1
ATOM 656 O O . GLY A 1 89 ? -18.308 -9.452 -7.898 1.00 85.25 89 GLY A O 1
ATOM 657 N N . LEU A 1 90 ? -19.632 -7.862 -7.013 1.00 89.19 90 LEU A N 1
ATOM 658 C CA . LEU A 1 90 ? -20.755 -8.037 -7.942 1.00 89.19 90 LEU A CA 1
ATOM 659 C C . LEU A 1 90 ? -20.371 -7.724 -9.391 1.00 89.19 90 LEU A C 1
ATOM 661 O O . LEU A 1 90 ? -20.744 -8.465 -10.295 1.00 89.19 90 LEU A O 1
ATOM 665 N N . ILE A 1 91 ? -19.611 -6.649 -9.613 1.00 91.94 91 ILE A N 1
ATOM 666 C CA . ILE A 1 91 ? -19.146 -6.266 -10.951 1.00 91.94 91 ILE A CA 1
ATOM 667 C C . ILE A 1 91 ? -18.216 -7.339 -11.521 1.00 91.94 91 ILE A C 1
ATOM 669 O O . ILE A 1 91 ? -18.417 -7.770 -12.652 1.00 91.94 91 ILE A O 1
ATOM 673 N N . THR A 1 92 ? -17.239 -7.808 -10.739 1.00 88.44 92 THR A N 1
ATOM 674 C CA . THR A 1 92 ? -16.317 -8.866 -11.176 1.00 88.44 92 THR A CA 1
ATOM 675 C C . THR A 1 92 ? -17.054 -10.170 -11.471 1.00 88.44 92 THR A C 1
ATOM 677 O O . THR A 1 92 ? -16.735 -10.824 -12.454 1.00 88.44 92 THR A O 1
ATOM 680 N N . PHE A 1 93 ? -18.057 -10.531 -10.664 1.00 87.12 93 PHE A N 1
ATOM 681 C CA . PHE A 1 93 ? -18.864 -11.731 -10.895 1.00 87.12 93 PHE A CA 1
ATOM 682 C C . PHE A 1 93 ? -19.720 -11.642 -12.166 1.00 87.12 93 PHE A C 1
ATOM 684 O O . PHE A 1 93 ? -19.888 -12.642 -12.845 1.00 87.12 93 PHE A O 1
ATOM 691 N N . CYS A 1 94 ? -20.249 -10.463 -12.508 1.00 85.88 94 CYS A N 1
ATOM 692 C CA . CYS A 1 94 ? -20.988 -10.266 -13.762 1.00 85.88 94 CYS A CA 1
ATOM 693 C C . CYS A 1 94 ? -20.089 -10.183 -15.007 1.00 85.88 94 CYS A C 1
ATOM 695 O O . CYS A 1 94 ? -20.592 -10.328 -16.118 1.00 85.88 94 CYS A O 1
ATOM 697 N N . MET A 1 95 ? -18.804 -9.857 -14.841 1.00 82.06 95 MET A N 1
ATOM 698 C CA . MET A 1 95 ? -17.857 -9.638 -15.942 1.00 82.06 95 MET A CA 1
ATOM 699 C C . MET A 1 95 ? -16.939 -10.844 -16.206 1.00 82.06 95 MET A C 1
ATOM 701 O O . MET A 1 95 ? -16.126 -10.791 -17.130 1.00 82.06 95 MET A O 1
ATOM 705 N N . GLY A 1 96 ? -17.061 -11.904 -15.402 1.00 55.69 96 GLY A N 1
ATOM 706 C CA . GLY A 1 96 ? -16.470 -13.225 -15.634 1.00 55.69 96 GLY A CA 1
ATOM 707 C C . GLY A 1 96 ? -17.522 -14.214 -16.108 1.00 55.69 96 GLY A C 1
ATOM 708 O O . GLY A 1 96 ? -17.151 -15.087 -16.920 1.00 55.69 96 GLY A O 1
#

Secondary structure (DSSP, 8-state):
-HHHHHHHTT--HHHHHHHHHHHHHHHHHHHHHHHHHHGGGS-----HHHHHHHHHHHHHHHHHHHHHHHHHHHTT-HHHHHHHHHHHHHHHHHH-

Sequence (96 aa):
MTICTSLALGISGKDAAKFSFLLAIPAISGAGLLMALDMKGGPISIPITQLMAAFISSFSVGYISLKWLLGLLESGKFHRFGYYCITVGLITFCMG

Foldseek 3Di:
DQLVVCVVVVHQSVVSLVVVVVVVVVVVVVVVVVVVVVCPPDPDPDDPVVVVVVVVVCVVCVVVVSVVVNVCVVVVPVVVVVVVVVVVVVVVVVVD

pLDDT: mean 76.42, std 10.36, range [53.56, 92.62]

Radius of gyration: 17.31 Å; chains: 1; bounding box: 36×27×43 Å